Protein AF-A0A2P4NPW2-F1 (afdb_monomer_lite)

pLDDT: mean 70.35, std 19.37, range [36.88, 94.5]

InterPro domains:
  IPR019370 E2F-associated phosphoprotein [PF10238] (63-159)
  IPR019370 E2F-associated phosphoprotein [PTHR15967] (11-160)

Radius of gyration: 31.56 Å; chains: 1; bounding box: 80×64×72 Å

Secondary structure (DSSP, 8-state):
-----PPP--S-STTSSSB--GGGSGGG-SSS-------TTSHHHHHHHHHHHTBPPPTTTTT--TTHHHHHHHHHHHHHHHHTTTS-SS---------SS-----EE-TTT--EEES-EEE-SS-TT-EEESS--S----SS------THHHHTTTTS--

Structure (mmCIF, N/CA/C/O backbone):
data_AF-A0A2P4NPW2-F1
#
_entry.id   AF-A0A2P4NPW2-F1
#
loop_
_atom_site.group_PDB
_atom_site.id
_atom_site.type_symbol
_atom_site.label_atom_id
_atom_site.label_alt_id
_atom_site.label_comp_id
_atom_site.label_asym_id
_atom_site.label_entity_id
_atom_site.label_seq_id
_atom_site.pdbx_PDB_ins_code
_atom_site.Cartn_x
_atom_site.Cartn_y
_atom_site.Cartn_z
_atom_site.occupancy
_atom_site.B_iso_or_equiv
_atom_site.auth_seq_id
_atom_site.auth_comp_id
_atom_site.auth_asym_id
_atom_site.auth_atom_id
_atom_s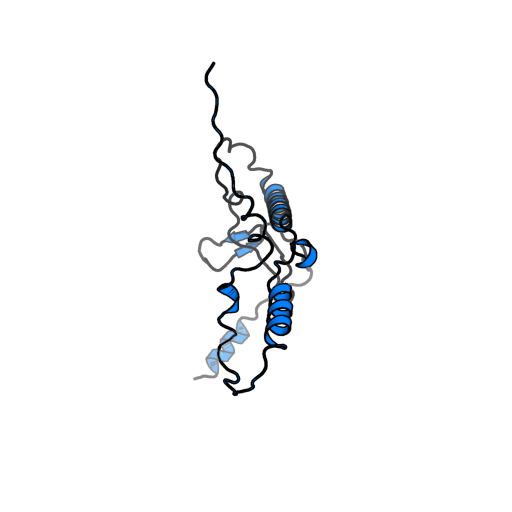ite.pdbx_PDB_model_num
ATOM 1 N N . MET A 1 1 ? 54.698 25.820 -27.318 1.00 41.28 1 MET A N 1
ATOM 2 C CA . MET A 1 1 ? 54.553 24.729 -28.303 1.00 41.28 1 MET A CA 1
ATOM 3 C C . MET A 1 1 ? 54.888 23.438 -27.585 1.00 41.28 1 MET A C 1
ATOM 5 O O . MET A 1 1 ? 56.061 23.159 -27.388 1.00 41.28 1 MET A O 1
ATOM 9 N N . SER A 1 2 ? 53.877 22.707 -27.129 1.00 39.50 2 SER A N 1
ATOM 10 C CA . SER A 1 2 ? 54.067 21.431 -26.437 1.00 39.50 2 SER A CA 1
ATOM 11 C C . SER A 1 2 ? 53.110 20.450 -27.094 1.00 39.50 2 SER A C 1
ATOM 13 O O . SER A 1 2 ? 51.906 20.506 -26.864 1.00 39.50 2 SER A O 1
ATOM 15 N N . PHE A 1 3 ? 53.642 19.661 -28.023 1.00 36.88 3 PHE A N 1
ATOM 16 C CA . PHE A 1 3 ? 52.889 18.695 -28.810 1.00 36.88 3 PHE A CA 1
ATOM 17 C C . PHE A 1 3 ? 52.432 17.539 -27.916 1.00 36.88 3 PHE A C 1
ATOM 19 O O . PHE A 1 3 ? 53.253 16.829 -27.337 1.00 36.88 3 PHE A O 1
ATOM 26 N N . SER A 1 4 ? 51.121 17.348 -27.822 1.00 41.44 4 SER A N 1
ATOM 27 C CA . SER A 1 4 ? 50.490 16.140 -27.305 1.00 41.44 4 SER A CA 1
ATOM 28 C C . SER A 1 4 ? 50.745 14.988 -28.278 1.00 41.44 4 SER A C 1
ATOM 30 O O . SER A 1 4 ? 50.311 15.024 -29.428 1.00 41.44 4 SER A O 1
ATOM 32 N N . LYS A 1 5 ? 51.464 13.956 -27.826 1.00 41.84 5 LYS A N 1
ATOM 33 C CA . LYS A 1 5 ? 51.596 12.695 -28.559 1.00 41.84 5 LYS A CA 1
ATOM 34 C C . LYS A 1 5 ? 50.562 11.725 -28.000 1.00 41.84 5 LYS A C 1
ATOM 36 O O . LYS A 1 5 ? 50.709 11.215 -26.894 1.00 41.84 5 LYS A O 1
ATOM 41 N N . THR A 1 6 ? 49.482 11.565 -28.750 1.00 43.28 6 THR A N 1
ATOM 42 C CA . THR A 1 6 ? 48.421 10.587 -28.531 1.00 43.28 6 THR A CA 1
ATOM 43 C C . THR A 1 6 ? 48.983 9.170 -28.648 1.00 43.28 6 THR A C 1
ATOM 45 O O . THR A 1 6 ? 49.712 8.854 -29.590 1.00 43.28 6 THR A O 1
ATOM 48 N N . LEU A 1 7 ? 48.659 8.318 -27.675 1.00 38.03 7 LEU A N 1
ATOM 49 C CA . LEU A 1 7 ? 48.773 6.867 -27.818 1.00 38.03 7 LEU A CA 1
ATOM 50 C C . LEU A 1 7 ? 47.551 6.361 -28.605 1.00 38.03 7 LEU A C 1
ATOM 52 O O . LEU A 1 7 ? 46.465 6.922 -28.435 1.00 38.03 7 LEU A O 1
ATOM 56 N N . PRO A 1 8 ? 47.706 5.343 -29.468 1.00 40.12 8 PRO A N 1
ATOM 57 C CA . PRO A 1 8 ? 46.589 4.778 -30.208 1.00 40.12 8 PRO A CA 1
ATOM 58 C C . PRO A 1 8 ? 45.666 4.030 -29.240 1.00 40.12 8 PRO A C 1
ATOM 60 O O . PRO A 1 8 ? 46.077 3.073 -28.585 1.00 40.12 8 PRO A O 1
ATOM 63 N N . VAL A 1 9 ? 44.424 4.498 -29.139 1.00 39.59 9 VAL A N 1
ATOM 64 C CA . VAL A 1 9 ? 43.325 3.749 -28.530 1.00 39.59 9 VAL A CA 1
ATOM 65 C C . VAL A 1 9 ? 42.951 2.663 -29.536 1.00 39.59 9 VAL A C 1
ATOM 67 O O . VAL A 1 9 ? 42.509 2.965 -30.642 1.00 39.59 9 VAL A O 1
ATOM 70 N N . ASN A 1 10 ? 43.231 1.408 -29.187 1.00 40.44 10 ASN A N 1
ATOM 71 C CA . ASN A 1 10 ? 42.768 0.252 -29.944 1.00 40.44 10 ASN A CA 1
ATOM 72 C C . ASN A 1 10 ? 41.243 0.158 -29.777 1.00 40.44 10 ASN A C 1
ATOM 74 O O . ASN A 1 10 ? 40.755 0.067 -28.653 1.00 40.44 10 ASN A O 1
ATOM 78 N N . ASN A 1 11 ? 40.514 0.193 -30.892 1.00 43.06 11 ASN A N 1
ATOM 79 C CA . ASN A 1 11 ? 39.049 0.125 -30.973 1.00 43.06 11 ASN A CA 1
ATOM 80 C C . ASN A 1 11 ? 38.514 -1.317 -30.836 1.00 43.06 11 ASN A C 1
ATOM 82 O O . ASN A 1 11 ? 37.694 -1.749 -31.642 1.00 43.06 11 ASN A O 1
ATOM 86 N N . ASP A 1 12 ? 38.990 -2.079 -29.851 1.00 45.00 12 ASP A N 1
ATOM 87 C CA . ASP A 1 12 ? 38.561 -3.476 -29.657 1.00 45.00 12 ASP A CA 1
ATOM 88 C C . ASP A 1 12 ? 37.528 -3.646 -28.524 1.00 45.00 12 ASP A C 1
ATOM 90 O O . ASP A 1 12 ? 37.049 -4.752 -28.290 1.00 45.00 12 ASP A O 1
ATOM 94 N N . THR A 1 13 ? 37.151 -2.567 -27.828 1.00 47.03 13 THR A N 1
ATOM 95 C CA . THR A 1 13 ? 36.287 -2.613 -26.630 1.00 47.03 13 THR A CA 1
ATOM 96 C C . THR A 1 13 ? 34.786 -2.514 -26.903 1.00 47.03 13 THR A C 1
ATOM 98 O O . THR A 1 13 ? 33.995 -2.825 -26.021 1.00 47.03 13 THR A O 1
ATOM 101 N N . ASP A 1 14 ? 34.362 -2.137 -28.109 1.00 47.78 14 ASP A N 1
ATOM 102 C CA . ASP A 1 14 ? 32.944 -1.828 -28.368 1.00 47.78 14 ASP A CA 1
ATOM 103 C C . ASP A 1 14 ? 32.065 -3.085 -28.529 1.00 47.78 14 ASP A C 1
ATOM 105 O O . ASP A 1 14 ? 30.841 -3.004 -28.527 1.00 47.78 14 ASP A O 1
ATOM 109 N N . ASN A 1 15 ? 32.674 -4.270 -28.655 1.00 53.91 15 ASN A N 1
ATOM 110 C CA . ASN A 1 15 ? 31.964 -5.527 -28.919 1.00 53.91 15 ASN A CA 1
ATOM 111 C C . ASN A 1 15 ? 31.702 -6.370 -27.651 1.00 53.91 15 ASN A C 1
ATOM 113 O O . ASN A 1 15 ? 31.002 -7.380 -27.714 1.00 53.91 15 ASN A O 1
ATOM 117 N N . GLU A 1 16 ? 32.276 -5.991 -26.503 1.00 58.78 16 GLU A N 1
ATOM 118 C CA . GLU A 1 16 ? 32.104 -6.714 -25.230 1.00 58.78 16 GLU A CA 1
ATOM 119 C C . GLU A 1 16 ? 30.810 -6.315 -24.497 1.00 58.78 16 GLU A C 1
ATOM 121 O O . GLU A 1 16 ? 30.263 -7.090 -23.711 1.00 58.78 16 GLU A O 1
ATOM 126 N N . GLU A 1 17 ? 30.254 -5.136 -24.787 1.00 65.69 17 GLU A N 1
ATOM 127 C CA . GLU A 1 17 ? 29.017 -4.671 -24.152 1.00 65.69 17 GLU A CA 1
ATOM 128 C C . GLU A 1 17 ? 27.770 -5.368 -24.716 1.00 65.69 17 GLU A C 1
ATOM 130 O O . GLU A 1 17 ? 26.860 -5.698 -23.950 1.00 65.69 17 GLU A O 1
ATOM 135 N N . GLU A 1 18 ? 27.759 -5.691 -26.015 1.00 80.81 18 GLU A N 1
ATOM 136 C CA . GLU A 1 18 ? 26.613 -6.308 -26.700 1.00 80.81 18 GLU A CA 1
ATOM 137 C C . GLU A 1 18 ? 26.372 -7.782 -26.335 1.00 80.81 18 GLU A C 1
ATOM 139 O O . GLU A 1 18 ? 25.275 -8.284 -26.575 1.00 80.81 18 GLU A O 1
ATOM 144 N N . TYR A 1 19 ? 27.345 -8.489 -25.747 1.00 86.12 19 TYR A N 1
ATOM 145 C CA . TYR A 1 19 ? 27.234 -9.921 -25.433 1.00 86.12 19 TYR A CA 1
ATOM 146 C C . TYR A 1 19 ? 27.541 -10.219 -23.958 1.00 86.12 19 TYR A C 1
ATOM 148 O O . TYR A 1 19 ? 28.313 -9.518 -23.305 1.00 86.12 19 TYR A O 1
ATOM 156 N N . TYR A 1 20 ? 26.914 -11.254 -23.397 1.00 86.19 20 TYR A N 1
ATOM 157 C CA . TYR A 1 20 ? 27.260 -11.778 -22.075 1.00 86.19 20 TYR A CA 1
ATOM 158 C C . TYR A 1 20 ? 28.668 -12.378 -22.071 1.00 86.19 20 TYR A C 1
ATOM 160 O O . TYR A 1 20 ? 29.122 -12.945 -23.074 1.00 86.19 20 TYR A O 1
ATOM 168 N N . ASP A 1 21 ? 29.340 -12.281 -20.920 1.00 84.94 21 ASP A N 1
ATOM 169 C CA . ASP A 1 21 ? 30.676 -12.836 -20.724 1.00 84.94 21 ASP A CA 1
ATOM 170 C C . ASP A 1 21 ? 30.727 -14.299 -21.146 1.00 84.94 21 ASP A C 1
ATOM 172 O O . ASP A 1 21 ? 29.808 -15.085 -20.900 1.00 84.94 21 ASP A O 1
ATOM 176 N N . LYS A 1 22 ? 31.847 -14.693 -21.758 1.00 75.81 22 LYS A N 1
ATOM 177 C CA . LYS A 1 22 ? 32.001 -16.055 -22.282 1.00 75.81 22 LYS A CA 1
ATOM 178 C C . LYS A 1 22 ? 31.795 -17.111 -21.196 1.00 75.81 22 LYS A C 1
ATOM 180 O O . LYS A 1 22 ? 31.157 -18.116 -21.476 1.00 75.81 22 LYS A O 1
ATOM 185 N N . LEU A 1 23 ? 32.234 -16.790 -19.980 1.00 77.19 23 LEU A N 1
ATOM 186 C CA . LEU A 1 23 ? 32.149 -17.619 -18.781 1.00 77.19 23 LEU A CA 1
ATOM 187 C C . LEU A 1 23 ? 30.740 -17.687 -18.161 1.00 77.19 23 LEU A C 1
ATOM 189 O O . LEU A 1 23 ? 30.499 -18.548 -17.325 1.00 77.19 23 LEU A O 1
ATOM 193 N N . TYR A 1 24 ? 29.806 -16.804 -18.539 1.00 80.00 24 TYR A N 1
ATOM 194 C CA . TYR A 1 24 ? 28.465 -16.740 -17.937 1.00 80.00 24 TYR A CA 1
ATOM 195 C C . TYR A 1 24 ? 27.586 -17.948 -18.312 1.00 80.00 24 TYR A C 1
ATOM 197 O O . TYR A 1 24 ? 26.800 -18.415 -17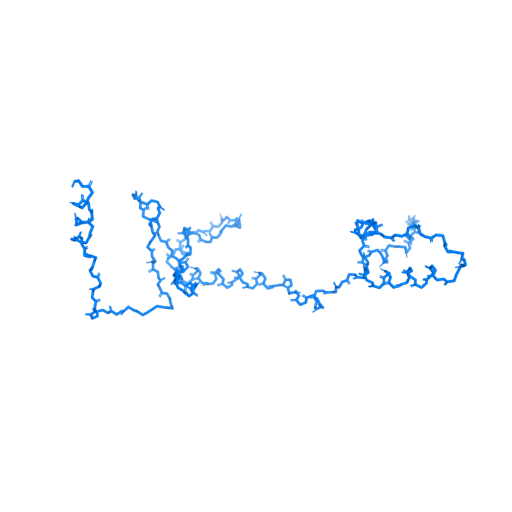.493 1.00 80.00 24 TYR A O 1
ATOM 205 N N . PHE A 1 25 ? 27.762 -18.492 -19.522 1.00 71.69 25 PHE A N 1
ATOM 206 C CA . PHE A 1 25 ? 27.012 -19.648 -20.043 1.00 71.69 25 PHE A CA 1
ATOM 207 C C . PHE A 1 25 ? 27.801 -20.971 -20.021 1.00 71.69 25 PHE A C 1
ATOM 209 O O . PHE A 1 25 ? 27.277 -22.004 -20.435 1.00 71.69 25 PHE A O 1
ATOM 216 N N . ASP A 1 26 ? 29.049 -20.976 -19.544 1.00 66.81 26 ASP A N 1
ATOM 217 C CA . ASP A 1 26 ? 29.910 -22.172 -19.591 1.00 66.81 26 ASP A CA 1
ATOM 218 C C . ASP A 1 26 ? 29.493 -23.260 -18.573 1.00 66.81 26 ASP A C 1
ATOM 220 O O . ASP A 1 26 ? 29.947 -24.398 -18.672 1.00 66.81 26 ASP A O 1
ATOM 224 N N . SER A 1 27 ? 28.577 -22.950 -17.645 1.00 65.44 27 SER A N 1
ATOM 225 C CA . SER A 1 27 ? 28.007 -23.912 -16.683 1.00 65.44 27 SER A CA 1
ATOM 226 C C . SER A 1 27 ? 26.889 -24.796 -17.251 1.00 65.44 27 SER A C 1
ATOM 228 O O . SER A 1 27 ? 26.535 -25.781 -16.616 1.00 65.44 27 SER A O 1
ATOM 230 N N . ASP A 1 28 ? 26.330 -24.465 -18.421 1.00 57.88 28 ASP A N 1
ATOM 231 C CA . ASP A 1 28 ? 25.275 -25.261 -19.081 1.00 57.88 28 ASP A CA 1
ATOM 232 C C . ASP A 1 28 ? 25.845 -26.169 -20.193 1.00 57.88 28 ASP A C 1
ATOM 234 O O . ASP A 1 28 ? 25.119 -26.776 -20.970 1.00 57.88 28 ASP A O 1
ATOM 238 N N . THR A 1 29 ? 27.181 -26.244 -20.310 1.00 54.72 29 THR A N 1
ATOM 239 C CA . THR A 1 29 ? 27.891 -27.100 -21.287 1.00 54.72 29 THR A CA 1
ATOM 240 C C . THR A 1 29 ? 28.621 -28.266 -20.608 1.00 54.72 29 THR A C 1
ATOM 242 O O . THR A 1 29 ? 29.617 -28.777 -21.118 1.00 54.72 29 THR A O 1
ATOM 245 N N . THR A 1 30 ? 28.148 -28.693 -19.440 1.00 57.47 30 THR A N 1
ATOM 246 C CA . THR A 1 30 ? 28.557 -29.957 -18.818 1.00 57.47 30 THR A CA 1
ATOM 247 C C . THR A 1 30 ? 27.436 -30.974 -18.975 1.00 57.47 30 THR A C 1
ATOM 249 O O . THR A 1 30 ? 26.342 -30.744 -18.472 1.00 57.47 30 THR A O 1
ATOM 252 N N . ASP A 1 31 ? 27.772 -32.077 -19.650 1.00 53.41 31 ASP A N 1
ATOM 253 C CA . ASP A 1 31 ? 26.961 -33.259 -19.968 1.00 53.41 31 ASP A CA 1
ATOM 254 C C . ASP A 1 31 ? 25.922 -33.086 -21.085 1.00 53.41 31 ASP A C 1
ATOM 256 O O . ASP A 1 31 ? 24.770 -32.772 -20.831 1.00 53.41 31 ASP A O 1
ATOM 260 N N . GLU A 1 32 ? 26.332 -33.325 -22.339 1.00 51.81 32 GLU A N 1
ATOM 261 C CA . GLU A 1 32 ? 25.951 -34.541 -23.084 1.00 51.81 32 GLU A CA 1
ATOM 262 C C . GLU A 1 32 ? 26.879 -34.719 -24.313 1.00 51.81 32 GLU A C 1
ATOM 264 O O . GLU A 1 32 ? 26.993 -33.842 -25.172 1.00 51.81 32 GLU A O 1
ATOM 269 N N . GLU A 1 33 ? 27.513 -35.898 -24.381 1.00 42.59 33 GLU A N 1
ATOM 270 C CA . GLU A 1 33 ? 28.115 -36.532 -25.568 1.00 42.59 33 GLU A CA 1
ATOM 271 C C . GLU A 1 33 ? 29.499 -36.028 -26.042 1.00 42.59 33 GLU A C 1
ATOM 273 O O . GLU A 1 33 ? 29.667 -35.394 -27.089 1.00 42.59 33 GLU A O 1
ATOM 278 N N . GLU A 1 34 ? 30.539 -36.485 -25.336 1.00 47.56 34 GLU A N 1
ATOM 279 C CA . GLU A 1 34 ? 31.779 -36.944 -25.974 1.00 47.56 34 GLU A CA 1
ATOM 280 C C . GLU A 1 34 ? 31.448 -38.172 -26.842 1.00 47.56 34 GLU A C 1
ATOM 282 O O . GLU A 1 34 ? 31.615 -39.316 -26.431 1.00 47.56 34 GLU A O 1
ATOM 287 N N . SER A 1 35 ? 30.899 -37.942 -28.037 1.00 36.94 35 SER A N 1
ATOM 288 C CA . SER A 1 35 ? 30.834 -38.963 -29.080 1.00 36.94 35 SER A CA 1
ATOM 289 C C . SER A 1 35 ? 31.709 -38.560 -30.263 1.00 36.94 35 SER A C 1
ATOM 291 O O . SER A 1 35 ? 31.536 -37.521 -30.906 1.00 36.94 35 SER A O 1
ATOM 293 N N . ASP A 1 36 ? 32.705 -39.410 -30.506 1.00 45.69 36 ASP A N 1
ATOM 294 C CA . ASP A 1 36 ? 33.622 -39.390 -31.636 1.00 45.69 36 ASP A CA 1
ATOM 295 C C . ASP A 1 36 ? 32.859 -39.309 -32.969 1.00 45.69 36 ASP A C 1
ATOM 297 O O . ASP A 1 36 ? 32.427 -40.319 -33.526 1.00 45.69 36 ASP A O 1
ATOM 301 N N . VAL A 1 37 ? 32.726 -38.104 -33.527 1.00 37.72 37 VAL A N 1
ATOM 302 C CA . VAL A 1 37 ? 32.373 -37.914 -34.940 1.00 37.72 37 VAL A CA 1
ATOM 303 C C . VAL A 1 37 ? 33.430 -37.063 -35.645 1.00 37.72 37 VAL A C 1
ATOM 305 O O . VAL A 1 37 ? 33.730 -35.944 -35.204 1.00 37.72 37 VAL A O 1
ATOM 308 N N . PRO A 1 38 ? 34.025 -37.566 -36.745 1.00 43.78 38 PRO A N 1
ATOM 309 C CA . PRO A 1 38 ? 34.943 -36.782 -37.542 1.00 43.78 38 PRO A CA 1
ATOM 310 C C . PRO A 1 38 ? 34.158 -35.736 -38.348 1.00 43.78 38 PRO A C 1
ATOM 312 O O . PRO A 1 38 ? 32.961 -35.864 -38.579 1.00 43.78 38 PRO A O 1
ATOM 315 N N . GLU A 1 39 ? 34.897 -34.738 -38.831 1.00 37.00 39 GLU A N 1
ATOM 316 C CA . GLU A 1 39 ? 34.558 -33.846 -39.948 1.00 37.00 39 GLU A CA 1
ATOM 317 C C . GLU A 1 39 ? 34.186 -32.383 -39.606 1.00 37.00 39 GLU A C 1
ATOM 319 O O . GLU A 1 39 ? 33.223 -32.019 -38.931 1.00 37.00 39 GLU A O 1
ATOM 324 N N . ALA A 1 40 ? 35.066 -31.505 -40.089 1.00 43.94 40 ALA A N 1
ATOM 325 C CA . ALA A 1 40 ? 35.323 -30.128 -39.685 1.00 43.94 40 ALA A CA 1
ATOM 326 C C . ALA A 1 40 ? 34.285 -29.074 -40.136 1.00 43.94 40 ALA A C 1
ATOM 328 O O . ALA A 1 40 ? 34.616 -27.891 -40.216 1.00 43.94 40 ALA A O 1
ATOM 329 N N . SER A 1 41 ? 33.035 -29.448 -40.416 1.00 43.62 41 SER A N 1
ATOM 330 C CA . SER A 1 41 ? 32.047 -28.549 -41.045 1.00 43.62 41 SER A CA 1
ATOM 331 C C . SER A 1 41 ? 30.906 -28.083 -40.121 1.00 43.62 41 SER A C 1
ATOM 333 O O . SER A 1 41 ? 30.402 -26.977 -40.303 1.00 43.62 41 SER A O 1
ATOM 335 N N . SER A 1 42 ? 30.550 -28.835 -39.068 1.00 47.78 42 SER A N 1
ATOM 336 C CA . SER A 1 42 ? 29.424 -28.495 -38.165 1.00 47.78 42 SER A CA 1
ATOM 337 C C . SER A 1 42 ? 29.809 -27.694 -36.908 1.00 47.78 42 SER A C 1
ATOM 339 O O . SER A 1 42 ? 28.937 -27.169 -36.212 1.00 47.78 42 SER A O 1
ATOM 341 N N . LYS A 1 43 ? 31.104 -27.578 -36.585 1.00 49.94 43 LYS A N 1
ATOM 342 C CA . LYS A 1 43 ? 31.565 -26.836 -35.392 1.00 49.94 43 LYS A CA 1
ATOM 343 C C . LYS A 1 43 ? 31.360 -25.324 -35.540 1.00 49.94 43 LYS A C 1
ATOM 345 O O . LYS A 1 43 ? 31.155 -24.625 -34.554 1.00 49.94 43 LYS A O 1
ATOM 350 N N . LYS A 1 44 ? 31.386 -24.821 -36.780 1.00 50.59 44 LYS A N 1
ATOM 351 C CA . LYS A 1 44 ? 31.240 -23.392 -37.093 1.00 50.59 44 LYS A CA 1
ATOM 352 C C . LYS A 1 44 ? 29.789 -22.918 -36.958 1.00 50.59 44 LYS A C 1
ATOM 354 O O . LYS A 1 44 ? 29.561 -21.847 -36.414 1.00 50.59 44 LYS A O 1
ATOM 359 N N . SER A 1 45 ? 28.820 -23.737 -37.369 1.00 50.88 45 SER A N 1
ATOM 360 C CA . SER A 1 45 ? 27.382 -23.452 -37.255 1.00 50.88 45 SER A CA 1
ATOM 361 C C . SER A 1 45 ? 26.871 -23.535 -35.813 1.00 50.88 45 SER A C 1
ATOM 363 O O . SER A 1 45 ? 26.155 -22.636 -35.382 1.00 50.88 45 SER A O 1
ATOM 365 N N . LYS A 1 46 ? 27.313 -24.527 -35.020 1.00 55.38 46 LYS A N 1
ATOM 366 C CA . LYS A 1 46 ? 27.000 -24.595 -33.574 1.00 55.38 46 LYS A CA 1
ATOM 367 C C . LYS A 1 46 ? 27.569 -23.402 -32.789 1.00 55.38 46 LYS A C 1
ATOM 369 O O . LYS A 1 46 ? 26.939 -22.919 -31.856 1.00 55.38 46 LYS A O 1
ATOM 374 N N . LYS A 1 47 ? 28.739 -22.892 -33.193 1.00 57.09 47 LYS A N 1
ATOM 375 C CA . LYS A 1 47 ? 29.377 -21.719 -32.573 1.00 57.09 47 LYS A CA 1
ATOM 376 C C . LYS A 1 47 ? 28.650 -20.403 -32.884 1.00 57.09 47 LYS A C 1
ATOM 378 O O . LYS A 1 47 ? 28.631 -19.529 -32.028 1.00 57.09 47 LYS A O 1
ATOM 383 N N . LEU A 1 48 ? 28.053 -20.273 -34.073 1.00 54.56 48 LEU A N 1
ATOM 384 C CA . LEU A 1 48 ? 27.287 -19.087 -34.481 1.00 54.56 48 LEU A CA 1
ATOM 385 C C . LEU A 1 48 ? 25.907 -19.020 -33.800 1.00 54.56 48 LEU A C 1
ATOM 387 O O . LEU A 1 48 ? 25.553 -17.971 -33.278 1.00 54.56 48 LEU A O 1
ATOM 391 N N . LEU A 1 49 ? 25.183 -20.145 -33.705 1.00 54.66 49 LEU A N 1
ATOM 392 C CA . LEU A 1 49 ? 23.900 -20.225 -32.979 1.00 54.66 49 LEU A CA 1
ATOM 393 C C . LEU A 1 49 ? 24.043 -19.877 -31.483 1.00 54.66 49 LEU A C 1
ATOM 395 O O . LEU A 1 49 ? 23.192 -19.203 -30.915 1.00 54.66 49 LEU A O 1
ATOM 399 N N . ASN A 1 50 ? 25.151 -20.286 -30.856 1.00 62.19 50 ASN A N 1
ATOM 400 C CA . ASN A 1 50 ? 25.467 -19.961 -29.459 1.00 62.19 50 ASN A CA 1
ATOM 401 C C . ASN A 1 50 ? 25.851 -18.473 -29.280 1.00 62.19 50 ASN A C 1
ATOM 403 O O . ASN A 1 50 ? 25.667 -17.906 -28.211 1.00 62.19 50 ASN A O 1
ATOM 407 N N . GLN A 1 51 ? 26.360 -17.802 -30.323 1.00 64.00 51 GLN A N 1
ATOM 408 C CA . GLN A 1 51 ? 26.678 -16.371 -30.248 1.00 64.00 51 GLN A CA 1
ATOM 409 C C . GLN A 1 51 ? 25.420 -15.500 -30.238 1.00 64.00 51 GLN A C 1
ATOM 411 O O . GLN A 1 51 ? 25.346 -14.589 -29.421 1.00 64.00 51 GLN A O 1
ATOM 416 N N . GLU A 1 52 ? 24.415 -15.802 -31.063 1.00 65.31 52 GLU A N 1
ATOM 417 C CA . GLU A 1 52 ? 23.146 -15.054 -31.074 1.00 65.31 52 GLU A CA 1
ATOM 418 C C . GLU A 1 52 ? 22.410 -15.144 -29.726 1.00 65.31 52 GLU A C 1
ATOM 420 O O . GLU A 1 52 ? 21.887 -14.145 -29.242 1.00 65.31 52 GLU A O 1
ATOM 425 N N . GLN A 1 53 ? 22.459 -16.306 -29.064 1.00 68.62 53 GLN A N 1
ATOM 426 C CA . GLN A 1 53 ? 21.879 -16.524 -27.728 1.00 68.62 53 GLN A CA 1
ATOM 427 C C . GLN A 1 53 ? 22.586 -15.751 -26.606 1.00 68.62 53 GLN A C 1
ATOM 429 O O . GLN A 1 53 ? 22.014 -15.550 -25.538 1.00 68.62 53 GLN A O 1
ATOM 434 N N . ARG A 1 54 ? 23.833 -15.321 -26.830 1.00 77.69 54 ARG A N 1
ATOM 435 C CA . ARG A 1 54 ? 24.624 -14.563 -25.852 1.00 77.69 54 ARG A CA 1
ATOM 436 C C . ARG A 1 54 ? 24.435 -13.055 -25.985 1.00 77.69 54 ARG A C 1
ATOM 438 O O . ARG A 1 54 ? 25.025 -12.330 -25.187 1.00 77.69 54 ARG A O 1
ATOM 445 N N . LYS A 1 55 ? 23.681 -12.566 -26.975 1.00 87.25 55 LYS A N 1
ATOM 446 C CA . LYS A 1 55 ? 23.461 -11.127 -27.145 1.00 87.25 55 LYS A CA 1
ATOM 447 C C . LYS A 1 55 ? 22.636 -10.593 -25.972 1.00 87.25 55 LYS A C 1
ATOM 449 O O . LYS A 1 55 ? 21.604 -11.165 -25.629 1.00 87.25 55 LYS A O 1
ATOM 454 N N . LYS A 1 56 ? 23.095 -9.510 -25.344 1.00 87.81 56 LYS A N 1
ATOM 455 C CA . LYS A 1 56 ? 22.344 -8.835 -24.286 1.00 87.81 56 LYS A CA 1
ATOM 456 C C . LYS A 1 56 ? 21.128 -8.161 -24.905 1.00 87.81 56 LYS A C 1
ATOM 458 O O . LYS A 1 56 ? 21.240 -7.397 -25.864 1.00 87.81 56 LYS A O 1
ATOM 463 N N . LEU A 1 57 ? 19.976 -8.472 -24.336 1.00 88.31 57 LEU A N 1
ATOM 464 C CA . LEU A 1 57 ? 18.700 -7.888 -24.702 1.00 88.31 57 LEU A CA 1
ATOM 465 C C . LEU A 1 57 ? 18.645 -6.429 -24.232 1.00 88.31 57 LEU A C 1
ATOM 467 O O . LEU A 1 57 ? 19.159 -6.110 -23.156 1.00 88.31 57 LEU A O 1
ATOM 471 N N . THR A 1 58 ? 18.029 -5.540 -25.009 1.00 88.31 58 THR A N 1
ATOM 472 C CA . THR A 1 58 ? 17.815 -4.161 -24.549 1.00 88.31 58 THR A CA 1
ATOM 473 C C . THR A 1 58 ? 16.704 -4.115 -23.498 1.00 88.31 58 THR A C 1
ATOM 475 O O . THR A 1 58 ? 15.853 -5.001 -23.437 1.00 88.31 58 THR A O 1
ATOM 478 N N . ASN A 1 59 ? 16.684 -3.065 -22.673 1.00 87.06 59 ASN A N 1
ATOM 479 C CA . ASN A 1 59 ? 15.636 -2.860 -21.666 1.00 87.06 59 ASN A CA 1
ATOM 480 C C . ASN A 1 59 ? 14.219 -2.914 -22.268 1.00 87.06 59 ASN A C 1
ATOM 482 O O . ASN A 1 59 ? 13.343 -3.562 -21.701 1.00 87.06 59 ASN A O 1
ATOM 486 N N . ASP A 1 60 ? 14.018 -2.326 -23.451 1.00 85.19 60 ASP A N 1
ATOM 487 C CA . ASP A 1 60 ? 12.729 -2.343 -24.159 1.00 85.19 60 ASP A CA 1
ATOM 488 C C . ASP A 1 60 ? 12.304 -3.760 -24.562 1.00 85.19 60 ASP A C 1
ATOM 490 O O . ASP A 1 60 ? 11.130 -4.119 -24.488 1.00 85.19 60 ASP A O 1
ATOM 494 N N . GLU A 1 61 ? 13.265 -4.587 -24.965 1.00 88.31 61 GLU A N 1
ATOM 495 C CA . GLU A 1 61 ? 13.028 -5.974 -25.352 1.00 88.31 61 GLU A CA 1
ATOM 496 C C . GLU A 1 61 ? 12.857 -6.883 -24.116 1.00 88.31 61 GLU A C 1
ATOM 498 O O . GLU A 1 61 ? 12.131 -7.875 -24.176 1.00 88.31 61 GLU A O 1
ATOM 503 N N . LEU A 1 62 ? 13.411 -6.491 -22.959 1.00 88.06 62 LEU A N 1
ATOM 504 C CA . LEU A 1 62 ? 13.118 -7.078 -21.640 1.00 88.06 62 LEU A CA 1
ATOM 505 C C . LEU A 1 62 ? 11.803 -6.575 -21.030 1.00 88.06 62 LEU A C 1
ATOM 507 O O . LEU A 1 62 ? 11.404 -7.068 -19.974 1.00 88.06 62 LEU A O 1
ATOM 511 N N . LEU A 1 63 ? 11.141 -5.600 -21.665 1.00 86.94 63 LEU A N 1
ATOM 512 C CA . LEU A 1 63 ? 9.994 -4.873 -21.116 1.00 86.94 63 LEU A CA 1
ATOM 513 C C . LEU A 1 63 ? 10.304 -4.269 -19.726 1.00 86.94 63 LEU A C 1
ATOM 515 O O . LEU A 1 63 ? 9.418 -4.145 -18.880 1.00 86.94 63 LEU A O 1
ATOM 519 N N . TYR A 1 64 ? 11.568 -3.914 -19.484 1.00 89.06 64 TYR A N 1
ATOM 520 C CA . TYR A 1 64 ? 12.043 -3.313 -18.245 1.00 89.06 64 TYR A CA 1
ATOM 521 C C . TYR A 1 64 ? 12.167 -1.799 -18.416 1.00 89.06 64 TYR A C 1
ATOM 523 O O . TYR A 1 64 ? 12.977 -1.325 -19.209 1.00 89.06 64 TYR A O 1
ATOM 531 N N . ASP A 1 65 ? 11.386 -1.036 -17.655 1.00 90.81 65 ASP A N 1
ATOM 532 C CA . ASP A 1 65 ? 11.494 0.422 -17.621 1.00 90.81 65 ASP A CA 1
ATOM 533 C C . ASP A 1 65 ? 12.366 0.849 -16.425 1.00 90.81 65 ASP A C 1
ATOM 535 O O . ASP A 1 65 ? 11.942 0.683 -15.278 1.00 90.81 65 ASP A O 1
ATOM 539 N N . PRO A 1 66 ? 13.571 1.406 -16.654 1.00 89.75 66 PRO A N 1
ATOM 540 C CA . PRO A 1 66 ? 14.464 1.820 -15.575 1.00 89.75 66 PRO A CA 1
ATOM 541 C C . PRO A 1 66 ? 13.939 3.009 -14.753 1.00 89.75 66 PRO A C 1
ATOM 543 O O . PRO A 1 66 ? 14.465 3.265 -13.674 1.00 89.75 66 PRO A O 1
ATOM 546 N N . GLU A 1 67 ? 12.938 3.747 -15.241 1.00 92.88 67 GLU A N 1
ATOM 547 C CA . GLU A 1 67 ? 12.364 4.910 -14.552 1.00 92.88 67 GLU A CA 1
ATOM 548 C C . GLU A 1 67 ? 11.131 4.548 -13.706 1.00 92.88 67 GLU A C 1
ATOM 550 O O . GLU A 1 67 ? 10.658 5.368 -12.917 1.00 92.88 67 GLU A O 1
ATOM 555 N N . LEU A 1 68 ? 10.604 3.328 -13.840 1.00 91.81 68 LEU A N 1
ATOM 556 C CA . LEU A 1 68 ? 9.377 2.902 -13.163 1.00 91.81 68 LEU A CA 1
ATOM 557 C C . LEU A 1 68 ? 9.503 2.991 -11.636 1.00 91.81 68 LEU A C 1
ATOM 559 O O . LEU A 1 68 ? 8.614 3.528 -10.976 1.00 91.81 68 LEU A O 1
ATOM 563 N N . ASP A 1 69 ? 10.649 2.578 -11.096 1.00 90.38 69 ASP A N 1
ATOM 564 C CA . ASP A 1 69 ? 10.942 2.675 -9.663 1.00 90.38 69 ASP A CA 1
ATOM 565 C C . ASP A 1 69 ? 10.944 4.135 -9.175 1.00 90.38 69 ASP A C 1
ATOM 567 O O . ASP A 1 69 ? 10.365 4.447 -8.132 1.00 90.38 69 ASP A O 1
ATOM 571 N N . ASN A 1 70 ? 11.529 5.054 -9.953 1.00 93.19 70 ASN A N 1
ATOM 572 C CA . ASN A 1 70 ? 11.563 6.482 -9.622 1.00 93.19 70 ASN A CA 1
ATOM 573 C C . ASN A 1 70 ? 10.147 7.083 -9.623 1.00 93.19 70 ASN A C 1
ATOM 575 O O . ASN A 1 70 ? 9.789 7.880 -8.751 1.00 93.19 70 ASN A O 1
ATOM 579 N N . GLN A 1 71 ? 9.309 6.693 -10.587 1.00 94.50 71 GLN A N 1
ATOM 580 C CA . GLN A 1 71 ? 7.912 7.133 -10.646 1.00 94.50 71 GLN A CA 1
ATOM 581 C C . GLN A 1 71 ? 7.102 6.622 -9.451 1.00 94.50 71 GLN A C 1
ATOM 583 O O . GLN A 1 71 ? 6.322 7.386 -8.866 1.00 94.50 71 GLN A O 1
ATOM 588 N N . ASP A 1 72 ? 7.304 5.363 -9.069 1.00 91.69 72 ASP A N 1
ATOM 589 C CA . ASP A 1 72 ? 6.648 4.746 -7.920 1.00 91.69 72 ASP A CA 1
ATOM 590 C C . ASP A 1 72 ? 7.081 5.402 -6.602 1.00 91.69 72 ASP A C 1
ATOM 592 O O . ASP A 1 72 ? 6.234 5.709 -5.751 1.00 91.69 72 ASP A O 1
ATOM 596 N N . GLU A 1 73 ? 8.370 5.718 -6.450 1.00 89.56 73 GLU A N 1
ATOM 597 C CA . GLU A 1 73 ? 8.888 6.459 -5.298 1.00 89.56 73 GLU A CA 1
ATOM 598 C C . GLU A 1 73 ? 8.230 7.843 -5.186 1.00 89.56 73 GLU A C 1
ATOM 600 O O . GLU A 1 73 ? 7.674 8.196 -4.138 1.00 89.56 73 GLU A O 1
ATOM 605 N N . LEU A 1 74 ? 8.186 8.603 -6.284 1.00 91.94 74 LEU A N 1
ATOM 606 C CA . LEU A 1 74 ? 7.536 9.917 -6.333 1.00 91.94 74 LEU A CA 1
ATOM 607 C C . LEU A 1 74 ? 6.034 9.831 -6.030 1.00 91.94 74 LEU A C 1
ATOM 609 O O . LEU A 1 74 ? 5.454 10.716 -5.383 1.00 91.94 74 LEU A O 1
ATOM 613 N N . TRP A 1 75 ? 5.368 8.769 -6.483 1.00 89.94 75 TRP A N 1
ATOM 614 C CA . TRP A 1 75 ? 3.960 8.533 -6.191 1.00 89.94 75 TRP A CA 1
ATOM 615 C C . TRP A 1 75 ? 3.725 8.254 -4.701 1.00 89.94 75 TRP A C 1
ATOM 617 O O . TRP A 1 75 ? 2.813 8.845 -4.101 1.00 89.94 75 TRP A O 1
ATOM 627 N N . MET A 1 76 ? 4.570 7.421 -4.087 1.00 86.81 76 MET A N 1
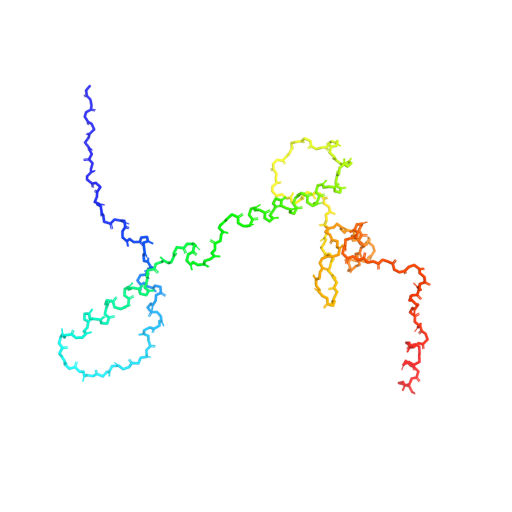ATOM 628 C CA . MET A 1 76 ? 4.547 7.126 -2.654 1.00 86.81 76 MET A CA 1
ATOM 629 C C . MET A 1 76 ? 4.821 8.378 -1.819 1.00 86.81 76 MET A C 1
ATOM 631 O O . MET A 1 76 ? 4.061 8.685 -0.895 1.00 86.81 76 MET A O 1
ATOM 635 N N . GLU A 1 77 ? 5.833 9.168 -2.178 1.00 86.00 77 GLU A N 1
ATOM 636 C CA . GLU A 1 77 ? 6.149 10.430 -1.506 1.00 86.00 77 GLU A CA 1
ATOM 637 C C . GLU A 1 77 ? 4.973 11.414 -1.600 1.00 86.00 77 GLU A C 1
ATOM 639 O O . GLU A 1 77 ? 4.565 12.044 -0.615 1.00 86.00 77 GLU A O 1
ATOM 644 N N . LYS A 1 78 ? 4.330 11.507 -2.769 1.00 86.75 78 LYS A N 1
ATOM 645 C CA . LYS A 1 78 ? 3.119 12.314 -2.953 1.00 86.75 78 LYS A CA 1
ATOM 646 C C . LYS A 1 78 ? 1.957 11.809 -2.099 1.00 86.75 78 LYS A C 1
ATOM 648 O O . LYS A 1 78 ? 1.180 12.622 -1.594 1.00 86.75 78 LYS A O 1
ATOM 653 N N . LYS A 1 79 ? 1.791 10.496 -1.939 1.00 84.81 79 LYS A N 1
ATOM 654 C CA . LYS A 1 79 ? 0.766 9.914 -1.061 1.00 84.81 79 LYS A CA 1
ATOM 655 C C . LYS A 1 79 ? 1.037 10.252 0.401 1.00 84.81 79 LYS A C 1
ATOM 657 O O . LYS A 1 79 ? 0.134 10.757 1.065 1.00 84.81 79 LYS A O 1
ATOM 662 N N . LEU A 1 80 ? 2.265 10.067 0.875 1.00 81.75 80 LEU A N 1
ATOM 663 C CA . LEU A 1 80 ? 2.670 10.348 2.256 1.00 81.75 80 LEU A CA 1
ATOM 664 C C . LEU A 1 80 ? 2.612 11.848 2.590 1.00 81.75 80 LEU A C 1
ATOM 666 O O . LEU A 1 80 ? 2.093 12.248 3.635 1.00 81.75 80 LEU A O 1
ATOM 670 N N . SER A 1 81 ? 3.063 12.704 1.674 1.00 80.88 81 SER A N 1
ATOM 671 C CA . SER A 1 81 ? 3.103 14.156 1.881 1.00 80.88 81 SER A CA 1
ATOM 672 C C . SER A 1 81 ? 1.720 14.802 2.006 1.00 80.88 81 SER A C 1
ATOM 674 O O . SER A 1 81 ? 1.583 15.763 2.766 1.00 80.88 81 SER A O 1
ATOM 676 N N . ARG A 1 82 ? 0.676 14.271 1.345 1.00 75.94 82 ARG A N 1
ATOM 677 C CA . ARG A 1 82 ? -0.712 14.771 1.483 1.00 75.94 82 ARG A CA 1
ATOM 678 C C . ARG A 1 82 ? -1.169 14.796 2.939 1.00 75.94 82 ARG A C 1
ATOM 680 O O . ARG A 1 82 ? -1.819 15.751 3.366 1.00 75.94 82 ARG A O 1
ATOM 687 N N . TYR A 1 83 ? -0.796 13.777 3.705 1.00 70.12 83 TYR A N 1
ATOM 688 C CA . TYR A 1 83 ? -1.211 13.620 5.097 1.00 70.12 83 TYR A CA 1
ATOM 689 C C . TYR A 1 83 ? -0.295 14.360 6.086 1.00 70.12 83 TYR A C 1
ATOM 691 O O . TYR A 1 83 ? -0.732 14.694 7.185 1.00 70.12 83 TYR A O 1
ATOM 699 N N . SER A 1 84 ? 0.929 14.713 5.673 1.00 66.56 84 SER A N 1
ATOM 700 C CA . SER A 1 84 ? 1.924 15.447 6.477 1.00 66.56 84 SER A CA 1
ATOM 701 C C . SER A 1 84 ? 1.811 16.983 6.369 1.00 66.56 84 SER A C 1
ATOM 703 O O . SER A 1 84 ? 2.609 17.731 6.930 1.00 66.56 84 SER A O 1
ATOM 705 N N . SER A 1 85 ? 0.783 17.512 5.695 1.00 56.69 85 SER A N 1
ATOM 706 C CA . SER A 1 85 ? 0.627 18.951 5.389 1.00 56.69 85 SER A CA 1
ATOM 707 C C . SER A 1 85 ? 0.581 19.905 6.605 1.00 56.69 85 SER A C 1
ATOM 709 O O . SER A 1 85 ? 0.644 21.118 6.423 1.00 56.69 85 SER A O 1
ATOM 711 N N . LYS A 1 86 ? 0.506 19.397 7.846 1.00 51.53 86 LYS A N 1
ATOM 712 C CA . LYS A 1 86 ? 0.649 20.189 9.088 1.00 51.53 86 LYS A CA 1
ATOM 713 C C . LYS A 1 86 ? 2.071 20.205 9.679 1.00 51.53 86 LYS A C 1
ATOM 715 O O . LYS A 1 86 ? 2.326 21.005 10.570 1.00 51.53 86 LYS A O 1
ATOM 720 N N . ALA A 1 87 ? 2.992 19.377 9.184 1.00 52.84 87 ALA A N 1
ATOM 721 C CA . ALA A 1 87 ? 4.374 19.260 9.669 1.00 52.84 87 ALA A CA 1
ATOM 722 C C . ALA A 1 87 ? 5.408 19.989 8.784 1.00 52.84 87 ALA A C 1
ATOM 724 O O . ALA A 1 87 ? 6.598 19.972 9.076 1.00 52.84 87 ALA A O 1
ATOM 725 N N . LYS A 1 88 ? 4.976 20.679 7.716 1.00 50.12 88 LYS A N 1
ATOM 726 C CA . LYS A 1 88 ? 5.868 21.485 6.855 1.00 50.12 88 LYS A CA 1
ATOM 727 C C . LYS A 1 88 ? 6.314 22.817 7.468 1.00 50.12 88 LYS A C 1
ATOM 729 O O . LYS A 1 88 ? 7.134 23.514 6.877 1.00 50.12 88 LYS A O 1
ATOM 734 N N . GLN A 1 89 ? 5.828 23.179 8.654 1.00 48.28 89 GLN A N 1
ATOM 735 C CA . GLN A 1 89 ? 6.459 24.232 9.443 1.00 48.28 89 GLN A CA 1
ATOM 736 C C . GLN A 1 89 ? 7.464 23.564 10.382 1.00 48.28 89 GLN A C 1
ATOM 738 O O . GLN A 1 89 ? 7.050 22.978 11.374 1.00 48.28 89 GLN A O 1
ATOM 743 N N . LYS A 1 90 ? 8.763 23.697 10.079 1.00 44.53 90 LYS A N 1
ATOM 744 C CA . LYS A 1 90 ? 9.934 23.273 10.882 1.00 44.53 90 LYS A CA 1
ATOM 745 C C . LYS A 1 90 ? 10.571 21.910 10.560 1.00 44.53 90 LYS A C 1
ATOM 747 O O . LYS A 1 90 ? 10.783 21.145 11.483 1.00 44.53 90 LYS A O 1
ATOM 752 N N . VAL A 1 91 ? 11.023 21.655 9.332 1.00 50.66 91 VAL A N 1
ATOM 753 C CA . VAL A 1 91 ? 12.348 21.013 9.149 1.00 50.66 91 VAL A CA 1
ATOM 754 C C . VAL A 1 91 ? 12.968 21.551 7.862 1.00 50.66 91 VAL A C 1
ATOM 756 O O . VAL A 1 91 ? 12.786 21.023 6.770 1.00 50.66 91 VAL A O 1
ATOM 759 N N . SER A 1 92 ? 13.672 22.669 7.990 1.00 49.50 92 SER A N 1
ATOM 760 C CA . SER A 1 92 ? 14.757 23.014 7.083 1.00 49.50 92 SER A CA 1
ATOM 761 C C . SER A 1 92 ? 15.940 22.086 7.374 1.00 49.50 92 SER A C 1
ATOM 763 O O . SER A 1 92 ? 16.207 21.786 8.536 1.00 49.50 92 SER A O 1
ATOM 765 N N . THR A 1 93 ? 16.671 21.712 6.323 1.00 48.00 93 THR A N 1
ATOM 766 C CA . THR A 1 93 ? 18.052 21.196 6.362 1.00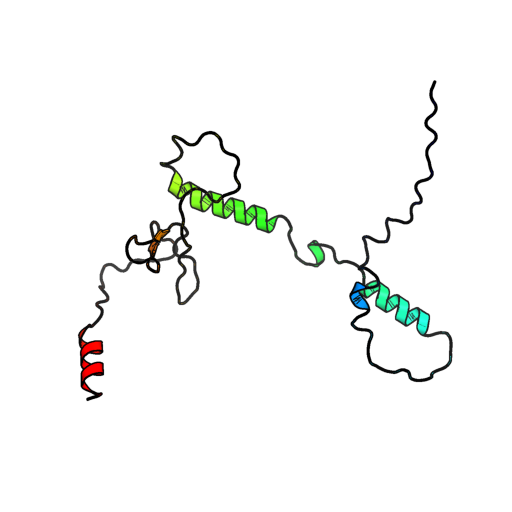 48.00 93 THR A CA 1
ATOM 767 C C . THR A 1 93 ? 18.299 19.854 7.060 1.00 48.00 93 THR A C 1
ATOM 769 O O . THR A 1 93 ? 18.874 19.814 8.139 1.00 48.00 93 THR A O 1
ATOM 772 N N . SER A 1 94 ? 18.040 18.753 6.353 1.00 42.59 94 SER A N 1
ATOM 773 C CA . SER A 1 94 ? 18.965 17.609 6.327 1.00 42.59 94 SER A CA 1
ATOM 774 C C . SER A 1 94 ? 18.671 16.730 5.113 1.00 42.59 94 SER A C 1
ATOM 776 O O . SER A 1 94 ? 17.578 16.194 4.967 1.00 42.59 94 SER A O 1
ATOM 778 N N . LYS A 1 95 ? 19.657 16.624 4.216 1.00 45.06 95 LYS A N 1
ATOM 779 C CA . LYS A 1 95 ? 19.695 15.633 3.141 1.00 45.06 95 LYS A CA 1
ATOM 780 C C . LYS A 1 95 ? 19.889 14.259 3.788 1.00 45.06 95 LYS A C 1
ATOM 782 O O . LYS A 1 95 ? 21.010 13.925 4.154 1.00 45.06 95 LYS A O 1
ATOM 787 N N . SER A 1 96 ? 18.819 13.493 3.939 1.00 40.38 96 SER A N 1
ATOM 788 C CA . SER A 1 96 ? 18.888 12.049 4.152 1.00 40.38 96 SER A CA 1
ATOM 789 C C . SER A 1 96 ? 17.703 11.413 3.440 1.00 40.38 96 SER A C 1
ATOM 791 O O . SER A 1 96 ? 16.559 11.818 3.625 1.00 40.38 96 SER A O 1
ATOM 793 N N . SER A 1 97 ? 18.018 10.457 2.581 1.00 43.59 97 SER A N 1
ATOM 794 C CA . SER A 1 97 ? 17.128 9.540 1.878 1.00 43.59 97 SER A CA 1
ATOM 795 C C . SER A 1 97 ? 16.407 8.611 2.862 1.00 43.59 97 SER A C 1
ATOM 797 O O . SER A 1 97 ? 16.666 7.412 2.904 1.00 43.59 97 SER A O 1
ATOM 799 N N . GLU A 1 98 ? 15.546 9.168 3.705 1.00 47.41 98 GLU A N 1
ATOM 800 C CA . GLU A 1 98 ? 14.710 8.412 4.629 1.00 47.41 98 GLU A CA 1
ATOM 801 C C . GLU A 1 98 ? 13.284 8.945 4.521 1.00 47.41 98 GLU A C 1
ATOM 803 O O . GLU A 1 98 ? 13.025 10.134 4.708 1.00 47.41 98 GLU A O 1
ATOM 808 N N . ILE A 1 99 ? 12.390 8.030 4.152 1.00 50.56 99 ILE A N 1
ATOM 809 C CA . ILE A 1 99 ? 10.934 8.153 4.033 1.00 50.56 99 ILE A CA 1
ATOM 810 C C . ILE A 1 99 ? 10.382 9.236 4.980 1.00 50.56 99 ILE A C 1
ATOM 812 O O . ILE A 1 99 ? 10.706 9.215 6.173 1.00 50.56 99 ILE A O 1
ATOM 816 N N . PRO A 1 100 ? 9.522 10.163 4.506 1.00 51.44 100 PRO A N 1
ATOM 817 C CA . PRO A 1 100 ? 9.047 11.272 5.322 1.00 51.44 100 PRO A CA 1
ATOM 818 C C . PRO A 1 100 ? 8.415 10.764 6.621 1.00 51.44 100 PRO A C 1
ATOM 820 O O . PRO A 1 100 ? 7.394 10.084 6.598 1.00 51.44 100 PRO A O 1
ATOM 823 N N . SER A 1 101 ? 9.045 11.114 7.742 1.00 59.38 101 SER A N 1
ATOM 824 C CA . SER A 1 101 ? 8.550 11.080 9.121 1.00 59.38 101 SER A CA 1
ATOM 825 C C . SER A 1 101 ? 7.304 10.210 9.398 1.00 59.38 101 SER A C 1
ATOM 827 O O . SER A 1 101 ? 6.168 10.678 9.302 1.00 59.38 101 SER A O 1
ATOM 829 N N . GLY A 1 102 ? 7.523 8.994 9.913 1.00 64.38 102 GLY A N 1
ATOM 830 C CA . GLY A 1 102 ? 6.647 8.419 10.947 1.00 64.38 102 GLY A CA 1
ATOM 831 C C . GLY A 1 102 ? 5.607 7.369 10.539 1.00 64.38 102 GLY A C 1
ATOM 832 O O . GLY A 1 102 ? 4.698 7.116 11.328 1.00 64.38 102 GLY A O 1
ATOM 833 N N . THR A 1 103 ? 5.699 6.744 9.362 1.00 76.06 103 THR A N 1
ATOM 834 C CA . THR A 1 103 ? 4.858 5.577 9.028 1.00 76.06 103 THR A CA 1
ATOM 835 C C . THR A 1 103 ? 5.533 4.273 9.412 1.00 76.06 103 THR A C 1
ATOM 837 O O . THR A 1 103 ? 6.550 3.926 8.827 1.00 76.06 103 THR A O 1
ATOM 840 N N . ASP A 1 104 ? 4.953 3.543 10.366 1.00 83.38 104 ASP A N 1
ATOM 841 C CA . ASP A 1 104 ? 5.550 2.289 10.851 1.00 83.38 104 ASP A CA 1
ATOM 842 C C . ASP A 1 104 ? 5.295 1.097 9.904 1.00 83.38 104 ASP A C 1
ATOM 844 O O . ASP A 1 104 ? 6.143 0.224 9.756 1.00 83.38 104 ASP A O 1
ATOM 848 N N . ALA A 1 105 ? 4.131 1.048 9.243 1.00 88.00 105 ALA A N 1
ATOM 849 C CA . ALA A 1 105 ? 3.732 -0.044 8.356 1.00 88.00 105 ALA A CA 1
ATOM 850 C C . ALA A 1 105 ? 2.732 0.411 7.271 1.00 88.00 105 ALA A C 1
ATOM 852 O O . ALA A 1 105 ? 2.178 1.509 7.317 1.00 88.00 105 ALA A O 1
ATOM 853 N N . ILE A 1 106 ? 2.456 -0.476 6.310 1.00 90.31 106 ILE A N 1
ATOM 854 C CA . ILE A 1 106 ? 1.337 -0.371 5.362 1.00 90.31 106 ILE A CA 1
ATOM 855 C C . ILE A 1 106 ? 0.305 -1.435 5.743 1.00 90.31 106 ILE A C 1
ATOM 857 O O . ILE A 1 106 ? 0.656 -2.594 5.960 1.00 90.31 106 ILE A O 1
ATOM 861 N N . LEU A 1 107 ? -0.974 -1.060 5.828 1.00 91.56 107 LEU A N 1
ATOM 862 C CA . LEU A 1 107 ? -2.056 -2.005 6.122 1.00 91.56 107 LEU A CA 1
ATOM 863 C C . LEU A 1 107 ? -2.758 -2.415 4.837 1.00 91.56 107 LEU A C 1
ATOM 865 O O . LEU A 1 107 ? -3.258 -1.557 4.111 1.00 91.56 107 LEU A O 1
ATOM 869 N N . SER A 1 108 ? -2.856 -3.718 4.597 1.00 93.94 108 SER A N 1
ATOM 870 C CA . SER A 1 108 ? -3.565 -4.313 3.464 1.00 93.94 108 SER A CA 1
ATOM 871 C C . SER A 1 108 ? -4.764 -5.144 3.925 1.00 93.94 108 SER A C 1
ATOM 873 O O . SER A 1 108 ? -4.821 -5.643 5.051 1.00 93.94 108 SER A O 1
ATOM 875 N N . CYS A 1 109 ? -5.770 -5.265 3.058 1.00 91.69 109 CYS A N 1
ATOM 876 C CA . CYS A 1 109 ? -6.906 -6.147 3.298 1.00 91.69 109 CYS A CA 1
ATOM 877 C C . CYS A 1 109 ? -6.439 -7.612 3.238 1.00 91.69 109 CYS A C 1
ATOM 879 O O . CYS A 1 109 ? -5.860 -8.005 2.227 1.00 91.69 109 CYS A O 1
ATOM 881 N N . PRO A 1 110 ? -6.737 -8.459 4.238 1.00 91.25 110 PRO A N 1
ATOM 882 C CA . PRO A 1 110 ? -6.269 -9.847 4.252 1.00 91.25 110 PRO A CA 1
ATOM 883 C C . PRO A 1 110 ? -6.894 -10.732 3.162 1.00 91.25 110 PRO A C 1
ATOM 885 O O . PRO A 1 110 ? -6.401 -11.827 2.922 1.00 91.25 110 PRO A O 1
ATOM 888 N N . LEU A 1 111 ? -7.988 -10.295 2.525 1.00 93.94 111 LEU A N 1
ATOM 889 C CA . LEU A 1 111 ? -8.687 -11.081 1.503 1.00 93.94 111 LEU A CA 1
ATOM 890 C C . LEU A 1 111 ? -8.245 -10.741 0.076 1.00 93.94 111 LEU A C 1
ATOM 892 O O . LEU A 1 111 ? -8.113 -11.632 -0.753 1.00 93.94 111 LEU A O 1
ATOM 896 N N . CYS A 1 112 ? -8.060 -9.454 -0.218 1.00 93.56 112 CYS A N 1
ATOM 897 C CA . CYS A 1 112 ? -7.773 -8.971 -1.572 1.00 93.56 112 CYS A CA 1
ATOM 898 C C . CYS A 1 112 ? -6.420 -8.263 -1.695 1.00 93.56 112 CYS A C 1
ATOM 900 O O . CYS A 1 112 ? -6.116 -7.732 -2.757 1.00 93.56 112 CYS A O 1
ATOM 902 N N . PHE A 1 113 ? -5.639 -8.200 -0.612 1.00 92.81 113 PHE A N 1
ATOM 903 C CA . PHE A 1 113 ? -4.331 -7.536 -0.515 1.00 92.81 113 PHE A CA 1
ATOM 904 C C . PHE A 1 113 ? -4.307 -6.056 -0.913 1.00 92.81 113 PHE A C 1
ATOM 906 O O . PHE A 1 113 ? -3.251 -5.431 -0.928 1.00 92.81 113 PHE A O 1
ATOM 913 N N . THR A 1 114 ? -5.471 -5.451 -1.155 1.00 94.50 114 THR A N 1
ATOM 914 C CA . THR A 1 114 ? -5.575 -4.032 -1.475 1.00 94.50 114 THR A CA 1
ATOM 915 C C . THR A 1 114 ? -5.066 -3.199 -0.296 1.00 94.50 114 THR A C 1
ATOM 917 O O . THR A 1 114 ? -5.527 -3.412 0.833 1.00 94.50 114 THR A O 1
ATOM 920 N N . PRO A 1 115 ? -4.149 -2.245 -0.528 1.00 91.75 115 PRO A N 1
ATOM 921 C CA . PRO A 1 115 ? -3.679 -1.345 0.513 1.00 91.75 115 PRO A CA 1
ATOM 922 C C . PRO A 1 115 ? -4.840 -0.477 1.006 1.00 91.75 115 PRO A C 1
ATOM 924 O O . PRO A 1 115 ? -5.517 0.203 0.231 1.00 91.75 115 PRO A O 1
ATOM 927 N N . LEU A 1 116 ? -5.081 -0.543 2.313 1.00 91.62 116 LEU A N 1
ATOM 928 C CA . LEU A 1 116 ? -6.114 0.201 3.028 1.00 91.62 116 LEU A CA 1
ATOM 929 C C . LEU A 1 116 ? -5.568 1.498 3.613 1.00 91.62 116 LEU A C 1
ATOM 931 O O . LEU A 1 116 ? -6.291 2.484 3.702 1.00 91.62 116 LEU A O 1
ATOM 935 N N . SER A 1 117 ? -4.311 1.497 4.052 1.00 90.12 117 SER A N 1
ATOM 936 C CA . SER A 1 117 ? -3.656 2.689 4.580 1.00 90.12 117 SER A CA 1
ATOM 937 C C . SER A 1 117 ? -2.155 2.630 4.361 1.00 90.12 117 SER A C 1
ATOM 939 O O . SER A 1 117 ? -1.516 1.640 4.716 1.00 90.12 117 SER A O 1
ATOM 941 N N . TYR A 1 118 ? -1.605 3.738 3.870 1.00 89.38 118 TYR A N 1
ATOM 942 C CA . TYR A 1 118 ? -0.166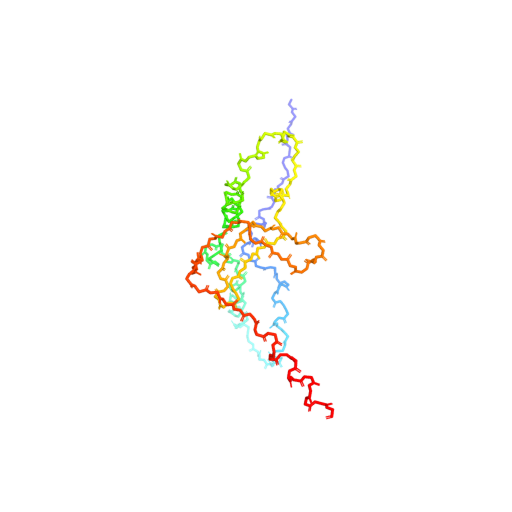 3.999 3.820 1.00 89.38 118 TYR A CA 1
ATOM 943 C C . TYR A 1 118 ? 0.342 4.730 5.071 1.00 89.38 118 TYR A C 1
ATOM 945 O O . TYR A 1 118 ? 1.543 4.883 5.241 1.00 89.38 118 TYR A O 1
ATOM 953 N N . HIS A 1 119 ? -0.558 5.205 5.946 1.00 86.94 119 HIS A N 1
ATOM 954 C CA . HIS A 1 119 ? -0.209 5.949 7.157 1.00 86.94 119 HIS A CA 1
ATOM 955 C C . HIS A 1 119 ? -0.762 5.250 8.406 1.00 86.94 119 HIS A C 1
ATOM 957 O O . HIS A 1 119 ? -1.979 5.191 8.640 1.00 86.94 119 HIS A O 1
ATOM 963 N N . THR A 1 120 ? 0.136 4.683 9.208 1.00 88.25 120 THR A N 1
ATOM 964 C CA . THR A 1 120 ? -0.212 3.841 10.359 1.00 88.25 120 THR A CA 1
ATOM 965 C C . THR A 1 120 ? 0.493 4.297 11.619 1.00 88.25 120 THR A C 1
ATOM 967 O O . THR A 1 120 ? 1.672 4.639 11.578 1.00 88.25 120 THR A O 1
ATOM 970 N N . GLN A 1 121 ? -0.201 4.180 12.745 1.00 87.75 121 GLN A N 1
ATOM 971 C CA . GLN A 1 121 ? 0.379 4.338 14.071 1.00 87.75 121 GLN A CA 1
ATOM 972 C C . GLN A 1 121 ? 0.437 2.976 14.761 1.00 87.75 121 GLN A C 1
ATOM 974 O O . GLN A 1 121 ? -0.593 2.302 14.874 1.00 87.75 121 GLN A O 1
ATOM 979 N N . ARG A 1 122 ? 1.616 2.577 15.240 1.00 90.50 122 ARG A N 1
ATOM 980 C CA . ARG A 1 122 ? 1.760 1.395 16.095 1.00 90.50 122 ARG A CA 1
ATOM 981 C C . ARG A 1 122 ? 1.278 1.695 17.507 1.00 90.50 122 ARG A C 1
ATOM 983 O O . ARG A 1 122 ? 1.471 2.796 18.019 1.00 90.50 122 ARG A O 1
ATOM 990 N N . HIS A 1 123 ? 0.634 0.716 18.125 1.00 90.12 123 HIS A N 1
ATOM 991 C CA . HIS A 1 123 ? 0.183 0.814 19.503 1.00 90.12 123 HIS A CA 1
ATOM 992 C C . HIS A 1 123 ? 1.380 0.813 20.470 1.00 90.12 123 HIS A C 1
ATOM 994 O O . HIS A 1 123 ? 2.299 0.011 20.319 1.00 90.12 123 HIS A O 1
ATOM 1000 N N . GLU A 1 124 ? 1.362 1.678 21.488 1.00 89.69 124 GLU A N 1
ATOM 1001 C CA . GLU A 1 124 ? 2.486 1.824 22.431 1.00 89.69 124 GLU A CA 1
ATOM 1002 C C . GLU A 1 124 ? 2.715 0.561 23.273 1.00 89.69 124 GLU A C 1
ATOM 1004 O O . GLU A 1 124 ? 3.851 0.143 23.474 1.00 89.69 124 GLU A O 1
ATOM 1009 N N . LEU A 1 125 ? 1.634 -0.077 23.734 1.00 92.50 125 LEU A N 1
ATOM 1010 C CA . LEU A 1 125 ? 1.714 -1.262 24.601 1.00 92.50 125 LEU A CA 1
ATOM 1011 C C . LEU A 1 125 ? 1.818 -2.583 23.823 1.00 92.50 125 LEU A C 1
ATOM 1013 O O . LEU A 1 125 ? 2.272 -3.582 24.370 1.00 92.50 125 LEU A O 1
ATOM 1017 N N . TYR A 1 126 ? 1.358 -2.612 22.568 1.00 92.25 126 TYR A N 1
ATOM 1018 C CA . TYR A 1 126 ? 1.223 -3.843 21.781 1.00 92.25 126 TYR A CA 1
ATOM 1019 C C . TYR A 1 126 ? 1.895 -3.645 20.429 1.00 92.25 126 TYR A C 1
ATOM 1021 O O . TYR A 1 126 ? 1.301 -3.106 19.499 1.00 92.25 126 TYR A O 1
ATOM 1029 N N . SER A 1 127 ? 3.141 -4.095 20.312 1.00 88.44 127 SER A N 1
ATOM 1030 C CA . SER A 1 127 ? 3.971 -3.855 19.128 1.00 88.44 127 SER A CA 1
ATOM 1031 C C . SER A 1 127 ? 3.398 -4.435 17.831 1.00 88.44 127 SER A C 1
ATOM 1033 O O . SER A 1 127 ? 3.680 -3.928 16.754 1.00 88.44 127 SER A O 1
ATOM 1035 N N . ASN A 1 128 ? 2.575 -5.477 17.916 1.00 89.81 128 ASN A N 1
ATOM 1036 C CA . ASN A 1 128 ? 1.941 -6.119 16.766 1.00 89.81 128 ASN A CA 1
ATOM 1037 C C . ASN A 1 128 ? 0.598 -5.489 16.361 1.00 89.81 128 ASN A C 1
ATOM 1039 O O . ASN A 1 128 ? -0.035 -5.966 15.420 1.00 89.81 128 ASN A O 1
ATOM 1043 N N . GLN A 1 129 ? 0.127 -4.465 17.076 1.00 90.56 129 GLN A N 1
ATOM 1044 C CA . GLN A 1 129 ? -1.138 -3.805 16.779 1.00 90.56 129 GLN A CA 1
ATOM 1045 C C . GLN A 1 129 ? -0.897 -2.450 16.132 1.00 90.56 129 GLN A C 1
ATOM 1047 O O . GLN A 1 129 ? -0.145 -1.612 16.629 1.00 90.56 129 GLN A O 1
ATOM 1052 N N . TYR A 1 130 ? -1.606 -2.228 15.033 1.00 92.44 130 TYR A N 1
ATOM 1053 C CA . TYR A 1 130 ? -1.479 -1.036 14.216 1.00 92.44 130 TYR A CA 1
ATOM 1054 C C . TYR A 1 130 ? -2.855 -0.439 13.979 1.00 92.44 130 TYR A C 1
ATOM 1056 O O . TYR A 1 130 ? -3.830 -1.147 13.722 1.00 92.44 130 TYR A O 1
ATOM 1064 N N . ARG A 1 131 ? -2.929 0.887 14.041 1.00 88.88 131 ARG A N 1
ATOM 1065 C CA . ARG A 1 131 ? -4.128 1.648 13.714 1.00 88.88 131 ARG A CA 1
ATOM 1066 C C . ARG A 1 131 ? -3.903 2.413 12.418 1.00 88.88 131 ARG A C 1
ATOM 1068 O O . ARG A 1 131 ? -2.952 3.185 12.298 1.00 88.88 131 ARG A O 1
ATOM 1075 N N . ALA A 1 132 ? -4.824 2.245 11.473 1.00 89.62 132 ALA A N 1
ATOM 1076 C CA . ALA A 1 132 ? -4.896 3.095 10.292 1.00 89.62 132 ALA A CA 1
ATOM 1077 C C . ALA A 1 132 ? -5.266 4.527 10.702 1.00 89.62 132 ALA A C 1
ATOM 1079 O O . ALA A 1 132 ? -6.260 4.737 11.403 1.00 89.62 132 ALA A O 1
ATOM 1080 N N . ILE A 1 133 ? -4.480 5.509 10.260 1.00 86.31 133 ILE A N 1
ATOM 1081 C CA . ILE A 1 133 ? -4.783 6.924 10.498 1.00 86.31 133 ILE A CA 1
ATOM 1082 C C . ILE A 1 133 ? -5.760 7.424 9.428 1.00 86.31 133 ILE A C 1
ATOM 1084 O O . ILE A 1 133 ? -6.778 8.033 9.757 1.00 86.31 133 ILE A O 1
ATOM 1088 N N . PHE A 1 134 ? -5.490 7.099 8.163 1.00 85.44 134 PHE A N 1
ATOM 1089 C CA . PHE A 1 134 ? -6.350 7.413 7.026 1.00 85.44 134 PHE A CA 1
ATOM 1090 C C . PHE A 1 134 ? -6.641 6.136 6.252 1.00 85.44 134 PHE A C 1
ATOM 1092 O O . PHE A 1 134 ? -5.722 5.407 5.906 1.00 85.44 134 PHE A O 1
ATOM 1099 N N . VAL A 1 135 ? -7.918 5.856 6.006 1.00 88.44 135 VAL A N 1
ATOM 1100 C CA . VAL A 1 135 ? -8.337 4.646 5.297 1.00 88.44 135 VAL A CA 1
ATOM 1101 C C . VAL A 1 135 ? -8.797 5.028 3.897 1.00 88.44 135 VAL A C 1
ATOM 1103 O O . VAL A 1 135 ? -9.690 5.859 3.738 1.00 88.44 135 VAL A O 1
ATOM 1106 N N . GLU A 1 136 ? -8.203 4.397 2.897 1.00 88.12 136 GLU A N 1
ATOM 1107 C CA . GLU A 1 136 ? -8.642 4.406 1.507 1.00 88.12 136 GLU A CA 1
ATOM 1108 C C . GLU A 1 136 ? -9.198 3.017 1.147 1.00 88.12 136 GLU A C 1
ATOM 1110 O O . GLU A 1 136 ? -9.009 2.045 1.878 1.00 88.12 136 GLU A O 1
ATOM 1115 N N . ASN A 1 137 ? -9.919 2.913 0.028 1.00 89.44 137 ASN A N 1
ATOM 1116 C CA . ASN A 1 137 ? -10.353 1.627 -0.544 1.00 89.44 137 ASN A CA 1
ATOM 1117 C C . ASN A 1 137 ? -11.259 0.768 0.365 1.00 89.44 137 ASN A C 1
ATOM 1119 O O . ASN A 1 137 ? -11.406 -0.432 0.151 1.00 89.44 137 ASN A O 1
ATOM 1123 N N . CYS A 1 138 ? -11.902 1.382 1.362 1.00 88.19 138 CYS A N 1
ATOM 1124 C CA . CYS A 1 138 ? -12.730 0.701 2.352 1.00 88.19 138 CYS A CA 1
ATOM 1125 C C . CYS A 1 138 ? -14.004 1.503 2.651 1.00 88.19 138 CYS A C 1
ATOM 1127 O O . CYS A 1 138 ? -13.978 2.732 2.731 1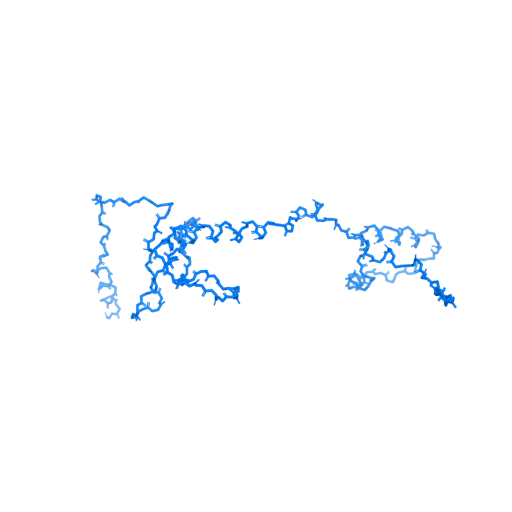.00 88.19 138 CYS A O 1
ATOM 1129 N N . LYS A 1 139 ? -15.131 0.809 2.849 1.00 88.50 139 LYS A N 1
ATOM 1130 C CA . LYS A 1 139 ? -16.418 1.412 3.237 1.00 88.50 139 LYS A CA 1
ATOM 1131 C C . LYS A 1 139 ? -16.799 0.953 4.640 1.00 88.50 139 LYS A C 1
ATOM 1133 O O . LYS A 1 139 ? -16.913 -0.241 4.895 1.00 88.50 139 LYS A O 1
ATOM 1138 N N . ILE A 1 140 ? -17.017 1.907 5.543 1.00 85.62 140 ILE A N 1
ATOM 1139 C CA . ILE A 1 140 ? -17.407 1.619 6.927 1.00 85.62 140 ILE A CA 1
ATOM 1140 C C . ILE A 1 140 ? -18.931 1.502 6.999 1.00 85.62 140 ILE A C 1
ATOM 1142 O O . ILE A 1 140 ? -19.644 2.498 6.864 1.00 85.62 140 ILE A O 1
ATOM 1146 N N . ILE A 1 141 ? -19.424 0.292 7.253 1.00 89.38 141 ILE A N 1
ATOM 1147 C CA . ILE A 1 141 ? -20.839 0.034 7.533 1.00 89.38 141 ILE A CA 1
ATOM 1148 C C . ILE A 1 141 ? -21.089 0.382 9.004 1.00 89.38 141 ILE A C 1
ATOM 1150 O O . ILE A 1 141 ? -20.645 -0.324 9.901 1.00 89.38 141 ILE A O 1
ATOM 1154 N N . ARG A 1 142 ? -21.760 1.510 9.268 1.00 89.62 142 ARG A N 1
ATOM 1155 C CA . ARG A 1 142 ? -22.050 1.978 10.642 1.00 89.62 142 ARG A CA 1
ATOM 1156 C C . ARG A 1 142 ? -23.320 1.376 11.246 1.00 89.62 142 ARG A C 1
ATOM 1158 O O . ARG A 1 142 ? -23.549 1.528 12.442 1.00 89.62 142 ARG A O 1
ATOM 1165 N N . THR A 1 143 ? -24.149 0.746 10.419 1.00 92.69 143 THR A N 1
ATOM 1166 C CA . THR A 1 143 ? -25.423 0.133 10.819 1.00 92.69 143 THR A CA 1
ATOM 1167 C C . THR A 1 143 ? -25.222 -1.154 11.604 1.00 92.69 143 THR A C 1
ATOM 1169 O O . THR A 1 143 ? -26.046 -1.502 12.443 1.00 92.69 143 THR A O 1
ATOM 1172 N N . GLU A 1 144 ? -24.111 -1.842 11.365 1.00 89.00 144 GLU A N 1
ATOM 1173 C CA . GLU A 1 144 ? -23.823 -3.146 11.935 1.00 89.00 144 GLU A CA 1
ATOM 1174 C C . GLU A 1 144 ? -22.577 -3.059 12.811 1.00 89.00 144 GLU A C 1
ATOM 1176 O O . GLU A 1 144 ? -21.575 -2.439 12.454 1.00 89.00 144 GLU A O 1
ATOM 1181 N N . LYS A 1 145 ? -22.638 -3.687 13.984 1.00 85.50 145 LYS A N 1
ATOM 1182 C CA . LYS A 1 145 ? -21.478 -3.869 14.856 1.00 85.50 145 LYS A CA 1
ATOM 1183 C C . LYS A 1 145 ? -21.199 -5.357 14.960 1.00 85.50 145 LYS A C 1
ATOM 1185 O O . LYS A 1 145 ? -22.009 -6.106 15.500 1.00 85.50 145 LYS A O 1
ATOM 1190 N N . LEU A 1 146 ? -20.041 -5.776 14.463 1.00 82.50 146 LEU A N 1
ATOM 1191 C CA . LEU A 1 146 ? -19.549 -7.130 14.678 1.00 82.50 146 LEU A CA 1
ATOM 1192 C C . LEU A 1 146 ? -19.055 -7.239 16.121 1.00 82.50 146 LEU A C 1
ATOM 1194 O O . LEU A 1 146 ? -18.062 -6.622 16.500 1.00 82.50 146 LEU A O 1
ATOM 1198 N N . LEU A 1 147 ? -19.778 -8.007 16.932 1.00 82.50 147 LEU A N 1
ATOM 1199 C CA . LEU A 1 147 ? -19.393 -8.317 18.302 1.00 82.50 147 LEU A CA 1
ATOM 1200 C C . LEU A 1 147 ? -18.691 -9.671 18.335 1.00 82.50 147 LEU A C 1
ATOM 1202 O O . LEU A 1 147 ? -19.214 -10.674 17.840 1.00 82.50 147 LEU A O 1
ATOM 1206 N N . TYR A 1 148 ? -17.513 -9.709 18.951 1.00 77.00 148 TYR A N 1
ATOM 1207 C CA . TYR A 1 148 ? -16.843 -10.968 19.229 1.00 77.00 148 TYR A CA 1
ATOM 1208 C C . TYR A 1 148 ? -17.587 -11.694 20.354 1.00 77.00 148 TYR A C 1
ATOM 1210 O O . TYR A 1 148 ? -17.760 -11.163 21.449 1.00 77.00 148 TYR A O 1
ATOM 1218 N N . ASN A 1 149 ? -18.066 -12.908 20.087 1.00 79.69 149 ASN A N 1
ATOM 1219 C CA . ASN A 1 149 ? -18.801 -13.681 21.082 1.00 79.69 149 ASN A CA 1
ATOM 1220 C C . ASN A 1 149 ? -17.821 -14.405 22.021 1.00 79.69 149 ASN A C 1
ATOM 1222 O O . ASN A 1 149 ? -17.391 -15.525 21.736 1.00 79.69 149 ASN A O 1
ATOM 1226 N N . GLU A 1 150 ? -17.498 -13.777 23.153 1.00 71.81 150 GLU A N 1
ATOM 1227 C CA . GLU A 1 150 ? -16.582 -14.319 24.170 1.00 71.81 150 GLU A CA 1
ATOM 1228 C C . GLU A 1 150 ? -17.011 -15.702 24.705 1.00 71.81 150 GLU A C 1
ATOM 1230 O O . GLU A 1 150 ? -16.173 -16.549 25.034 1.00 71.81 150 GLU A O 1
ATOM 1235 N N . ASN A 1 151 ? -18.315 -16.004 24.710 1.00 66.75 151 ASN A N 1
ATOM 1236 C CA . ASN A 1 151 ? -18.845 -17.272 25.223 1.00 66.75 151 ASN A CA 1
ATOM 1237 C C . ASN A 1 151 ? -18.437 -18.489 24.369 1.00 66.75 151 ASN A C 1
ATOM 1239 O O . ASN A 1 151 ? -18.422 -19.617 24.870 1.00 66.75 151 ASN A O 1
ATOM 1243 N N . ARG A 1 152 ? -18.052 -18.289 23.097 1.00 61.03 152 ARG A N 1
ATOM 1244 C CA . ARG A 1 152 ? -17.571 -19.376 22.222 1.00 61.03 152 ARG A CA 1
ATOM 1245 C C . ARG A 1 152 ? -16.183 -19.898 22.614 1.00 61.03 152 ARG A C 1
ATOM 1247 O O . ARG A 1 152 ? -15.912 -21.077 22.388 1.00 61.03 152 ARG A O 1
ATOM 1254 N N . LEU A 1 153 ? -15.330 -19.073 23.227 1.00 61.22 153 LEU A N 1
ATOM 1255 C CA . LEU A 1 153 ? -14.017 -19.500 23.734 1.00 61.22 153 LEU A CA 1
ATOM 1256 C C . LEU A 1 153 ? -14.147 -20.222 25.080 1.00 61.22 153 LEU A C 1
ATOM 1258 O O . LEU A 1 153 ? -13.556 -21.282 25.285 1.00 61.22 153 LEU A O 1
ATOM 1262 N N . ARG A 1 154 ? -15.003 -19.703 25.971 1.00 58.34 154 ARG A N 1
ATOM 1263 C CA . ARG A 1 154 ? -15.238 -20.279 27.306 1.00 58.34 154 ARG A CA 1
ATOM 1264 C C . ARG A 1 154 ? -15.771 -21.714 27.255 1.00 58.34 154 ARG A C 1
ATOM 1266 O O . ARG A 1 154 ? -15.397 -22.532 28.091 1.00 58.34 154 ARG A O 1
ATOM 1273 N N . ASN A 1 155 ? -16.591 -22.043 26.257 1.00 57.59 155 ASN A N 1
ATOM 1274 C CA . ASN A 1 155 ? -17.154 -23.387 26.098 1.00 57.59 155 ASN A CA 1
ATOM 1275 C C . ASN A 1 155 ? -16.189 -24.412 25.475 1.00 57.59 155 ASN A C 1
ATOM 1277 O O . ASN A 1 155 ? -16.406 -25.609 25.657 1.00 57.59 155 ASN A O 1
ATOM 1281 N N . LYS A 1 156 ? -15.116 -23.987 24.789 1.00 58.41 156 LYS A N 1
ATOM 1282 C CA . LYS A 1 156 ? -14.070 -24.913 24.307 1.00 58.41 156 LYS A CA 1
ATOM 1283 C C . LYS A 1 156 ? -13.195 -25.418 25.457 1.00 58.41 156 LYS A C 1
ATOM 1285 O O . LYS A 1 156 ? -12.937 -26.613 25.535 1.00 58.41 156 LYS A O 1
ATOM 1290 N N . ASN A 1 157 ? -12.864 -24.549 26.412 1.00 56.50 157 ASN A N 1
ATOM 1291 C CA . ASN A 1 157 ? -12.032 -24.909 27.568 1.00 56.50 157 ASN A CA 1
ATOM 1292 C C . ASN A 1 157 ? -12.753 -25.790 28.604 1.00 56.50 157 ASN A C 1
ATOM 1294 O O . ASN A 1 157 ? -12.109 -26.378 29.464 1.00 56.50 157 ASN A O 1
ATOM 1298 N N . ARG A 1 158 ? -14.087 -25.901 28.537 1.00 58.94 158 ARG A N 1
ATOM 1299 C CA . ARG A 1 158 ? -14.877 -26.762 29.439 1.00 58.94 158 ARG A CA 1
ATOM 1300 C C . ARG A 1 158 ? -15.080 -28.187 28.917 1.00 58.94 158 ARG A C 1
ATOM 1302 O O . ARG A 1 158 ? -15.588 -29.008 29.665 1.00 58.94 158 ARG A O 1
ATOM 1309 N N . LYS A 1 159 ? -14.708 -28.478 27.664 1.00 57.03 159 LYS A N 1
ATOM 1310 C CA . LYS A 1 159 ? -14.835 -29.816 27.057 1.00 57.03 159 LYS A CA 1
ATOM 1311 C C . LYS A 1 159 ? -13.542 -30.641 27.080 1.00 57.03 159 LYS A C 1
ATOM 1313 O O . LYS A 1 159 ? -13.571 -31.773 26.618 1.00 57.03 159 LYS A O 1
ATOM 1318 N N . SER A 1 160 ? -12.430 -30.103 27.592 1.00 55.94 160 SER A N 1
ATOM 1319 C CA . SER A 1 160 ? -11.161 -30.843 27.728 1.00 55.94 160 SER A CA 1
ATOM 1320 C C . SER A 1 160 ? -10.822 -31.227 29.176 1.00 55.94 160 SER A C 1
ATOM 1322 O O . SER A 1 160 ? -9.644 -31.347 29.515 1.00 55.94 160 SER A O 1
ATOM 1324 N N . LYS A 1 161 ? -11.826 -31.373 30.044 1.00 42.75 161 LYS A N 1
ATOM 1325 C CA . LYS A 1 161 ? -11.633 -31.834 31.419 1.00 42.75 161 LYS A CA 1
ATOM 1326 C C . LYS A 1 161 ? -12.579 -32.978 31.730 1.00 42.75 161 LYS A C 1
ATOM 1328 O O . LYS A 1 161 ? -13.748 -32.872 31.299 1.00 42.75 161 LYS A O 1
#

Organism: Rhizophagus irregularis (strain DAOM 181602 / DAOM 197198 / MUCL 43194) (NCBI:txid747089)

Foldseek 3Di:
DDDDDDDDDDPPPPPPVQFDDPVPCVVVPPDDDPDDDDDDDCVVVVVVVVGVVGTDDDCVRVVHDPCVVVVVVVVLLVQVVVVCVVVVPDDDDDDDPDRPPDAPDFDADPPPRHTQASRWDADPVDRPDIDHPHTDPDDDDPVDDDDDDPVVVVVVVVVPD

Sequence (161 aa):
MSFSKTLPVNNDTDNEEEYYDKLYFDSDTTDEEESDVPEASSKKSKKLLNQEQRKKLTNDELLYDPELDNQDELWMEKKLSRYSSKAKQKVSTSKSSEIPSGTDAILSCPLCFTPLSYHTQRHELYSNQYRAIFVENCKIIRTEKLLYNENRLRNKNRKSK